Protein AF-A0AAJ4RBC4-F1 (afdb_monomer)

Radius of gyration: 19.36 Å; Cα contacts (8 Å, |Δi|>4): 124; chains: 1; bounding box: 41×28×56 Å

Foldseek 3Di:
DAFAWWADDDVQWIWTAHPVRDTDIDGPVVCVVQDDPREGPDQDDPVLLVVLQVVLVVLVVVLVVLVVVLVVLCVVPVVDDDDDDPVVVVSVVVSVVSVVSSVVSVVSSCRSVRNSVSNVVVVVPD

pLDDT: mean 74.64, std 11.84, range [35.31, 93.12]

Solvent-accessible surface area (backbone atoms only — not comparable to full-atom values): 7041 Å² total; per-residue (Å²): 133,78,71,65,39,60,44,80,77,53,92,61,30,19,37,36,26,28,84,85,69,52,74,42,84,41,53,35,71,72,49,45,80,41,32,56,96,67,17,64,64,56,94,60,54,73,66,54,39,51,49,35,48,54,54,28,50,56,37,47,54,51,35,54,51,41,51,52,51,46,52,52,48,47,58,70,59,70,74,55,84,85,78,86,79,56,67,56,55,56,50,50,52,53,49,48,53,42,51,50,50,38,51,54,36,51,53,50,30,53,40,33,48,50,32,37,53,50,42,52,63,58,63,76,74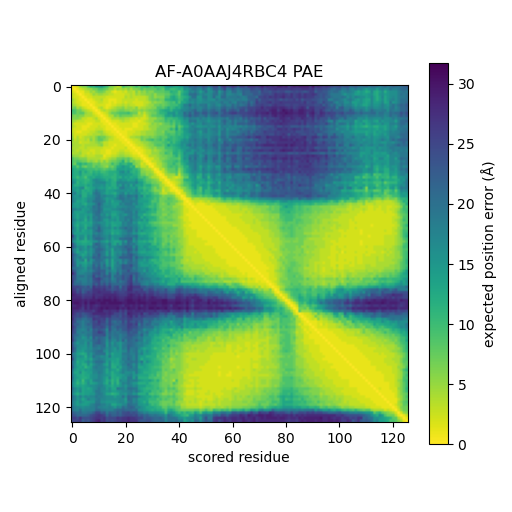,121

Sequence (126 aa):
MKIARIIPVEDEKAIAITPRGESKLVSLKDEMAHFWNKHPLIELSRDDIISNLSDADVELDNVLAFISALDSFIADKFIQDDDLDEYTKDNARNALRLLDKITESLDTIQRRIGTSTYAIMQKDIK

Structure (mmCIF, N/CA/C/O backbone):
data_AF-A0AAJ4RBC4-F1
#
_entry.id   AF-A0AAJ4RBC4-F1
#
loop_
_atom_site.group_PDB
_atom_site.id
_atom_site.type_symbol
_atom_site.label_atom_id
_atom_site.label_alt_id
_atom_site.label_comp_id
_atom_site.label_asym_id
_atom_site.label_entity_id
_atom_site.label_seq_id
_atom_site.pdbx_PDB_ins_code
_atom_site.Cartn_x
_atom_site.Cartn_y
_atom_site.Cartn_z
_atom_site.occupancy
_atom_site.B_iso_or_equiv
_atom_site.auth_seq_id
_atom_site.auth_comp_id
_atom_site.auth_asym_id
_atom_site.auth_atom_id
_atom_site.pdbx_PDB_model_num
ATOM 1 N N . MET A 1 1 ? -10.914 -17.388 11.693 1.00 62.28 1 MET A N 1
ATOM 2 C CA . MET A 1 1 ? -9.701 -17.396 10.837 1.00 62.28 1 MET A CA 1
ATOM 3 C C . MET A 1 1 ? -9.181 -15.967 10.780 1.00 62.28 1 MET A C 1
ATOM 5 O O . MET A 1 1 ? -10.017 -15.084 10.679 1.00 62.28 1 MET A O 1
ATOM 9 N N . LYS A 1 2 ? -7.871 -15.698 10.889 1.00 63.00 2 LYS A N 1
ATOM 10 C CA . LYS A 1 2 ? -7.365 -14.324 10.686 1.00 63.00 2 LYS A CA 1
ATOM 11 C C . LYS A 1 2 ? -7.331 -14.030 9.181 1.00 63.00 2 LYS A C 1
ATOM 13 O O . LYS A 1 2 ? -6.648 -14.745 8.451 1.00 63.00 2 LYS A O 1
ATOM 18 N N . ILE A 1 3 ? -8.075 -13.021 8.735 1.00 67.19 3 ILE A N 1
ATOM 19 C CA . ILE A 1 3 ? -8.182 -12.611 7.327 1.00 67.19 3 ILE A CA 1
ATOM 20 C C . ILE A 1 3 ? -7.347 -11.342 7.132 1.00 67.19 3 ILE A C 1
ATOM 22 O O . ILE A 1 3 ? -7.459 -10.408 7.919 1.00 67.19 3 ILE A O 1
ATOM 26 N N . ALA A 1 4 ? -6.492 -11.323 6.108 1.00 64.00 4 ALA A N 1
ATOM 27 C CA . ALA A 1 4 ? -5.633 -10.184 5.777 1.00 64.00 4 ALA A CA 1
ATOM 28 C C . ALA A 1 4 ? -6.2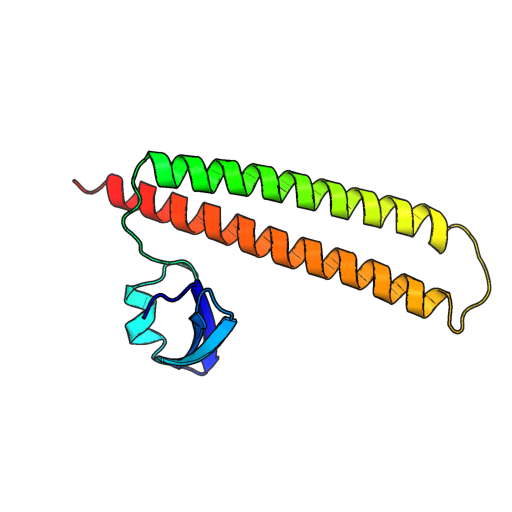23 -9.296 4.671 1.00 64.00 4 ALA A C 1
ATOM 30 O O . ALA A 1 4 ? -6.008 -8.086 4.674 1.00 64.00 4 ALA A O 1
ATOM 31 N N . ARG A 1 5 ? -6.945 -9.892 3.712 1.00 68.75 5 ARG A N 1
ATOM 32 C CA . ARG A 1 5 ? -7.531 -9.192 2.560 1.00 68.75 5 ARG A CA 1
ATOM 33 C C . ARG A 1 5 ? -8.801 -9.893 2.083 1.00 68.75 5 ARG A C 1
ATOM 35 O O . ARG A 1 5 ? -8.876 -11.117 2.147 1.00 68.75 5 ARG A O 1
ATOM 42 N N . ILE A 1 6 ? -9.752 -9.124 1.554 1.00 70.31 6 ILE A N 1
ATOM 43 C CA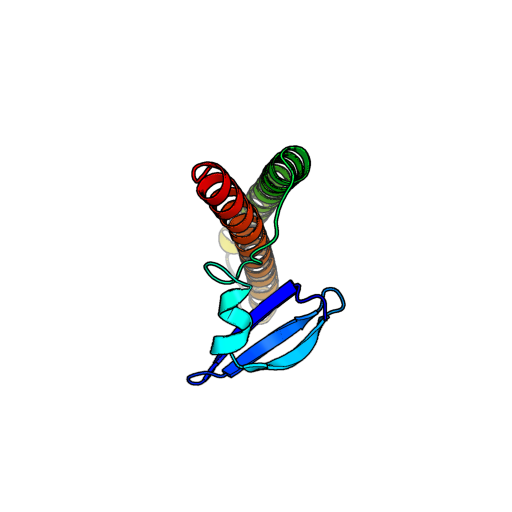 . ILE A 1 6 ? -10.958 -9.625 0.883 1.00 70.31 6 ILE A CA 1
ATOM 44 C C . ILE A 1 6 ? -11.007 -9.072 -0.546 1.00 70.31 6 ILE A C 1
ATOM 46 O O . ILE A 1 6 ? -10.867 -7.867 -0.748 1.00 70.31 6 ILE A O 1
ATOM 50 N N . ILE A 1 7 ? -11.194 -9.952 -1.531 1.00 72.62 7 ILE A N 1
ATOM 51 C CA . ILE A 1 7 ? -11.354 -9.609 -2.951 1.00 72.62 7 ILE A CA 1
ATOM 52 C C . ILE A 1 7 ? -12.788 -9.965 -3.370 1.00 72.62 7 ILE A C 1
ATOM 54 O O . ILE A 1 7 ? -13.106 -11.154 -3.401 1.00 72.62 7 ILE A O 1
ATOM 58 N N . PRO A 1 8 ? -13.660 -8.992 -3.681 1.00 73.12 8 PRO A N 1
ATOM 59 C CA . PRO A 1 8 ? -14.990 -9.276 -4.222 1.00 73.12 8 PRO A CA 1
ATOM 60 C C . PRO A 1 8 ? -14.879 -10.002 -5.570 1.00 73.12 8 PRO A C 1
ATOM 62 O O . PRO A 1 8 ? -14.034 -9.628 -6.383 1.00 73.12 8 PRO A O 1
ATOM 65 N N . VAL A 1 9 ? -15.711 -11.020 -5.808 1.00 76.38 9 VAL A N 1
ATOM 66 C CA . VAL A 1 9 ? -15.694 -11.796 -7.068 1.00 76.38 9 VAL A CA 1
ATOM 67 C C . VAL A 1 9 ? -17.046 -11.755 -7.775 1.00 76.38 9 VAL A C 1
ATOM 69 O O . VAL A 1 9 ? -17.104 -11.491 -8.970 1.00 76.38 9 VAL A O 1
ATOM 72 N N . GLU A 1 10 ? -18.126 -11.989 -7.031 1.00 74.69 10 GLU A N 1
ATOM 73 C CA . GLU A 1 10 ? -19.514 -11.981 -7.508 1.00 74.69 10 GLU A CA 1
ATOM 74 C C . GLU A 1 10 ? -20.399 -11.309 -6.451 1.00 74.69 10 GLU A C 1
ATOM 76 O O . GLU A 1 10 ? -19.951 -11.081 -5.320 1.00 74.69 10 GLU A O 1
ATOM 81 N N . ASP A 1 11 ? -21.664 -11.045 -6.788 1.00 64.00 11 ASP A N 1
ATOM 82 C CA . ASP A 1 11 ? -22.653 -10.590 -5.812 1.00 64.00 11 ASP A CA 1
ATOM 83 C C . ASP A 1 11 ? -22.666 -11.539 -4.602 1.00 64.00 11 ASP A C 1
ATOM 85 O O . ASP A 1 11 ? -22.818 -12.755 -4.723 1.00 64.00 11 ASP A O 1
ATOM 89 N N . GLU A 1 12 ? -22.429 -10.959 -3.424 1.00 69.31 12 GLU A N 1
ATOM 90 C CA . GLU A 1 12 ? -22.365 -11.641 -2.126 1.00 69.31 12 GLU A CA 1
ATOM 91 C C . GLU A 1 12 ? -21.197 -12.632 -1.915 1.00 69.31 12 GLU A C 1
ATOM 93 O O . GLU A 1 12 ? -21.107 -13.231 -0.841 1.00 69.31 12 GLU A O 1
ATOM 98 N N . LYS A 1 13 ? -20.244 -12.767 -2.852 1.00 72.25 13 LYS A N 1
ATOM 99 C CA . LYS A 1 13 ? -19.073 -13.656 -2.703 1.00 72.25 13 LYS A CA 1
ATOM 100 C C . LYS A 1 13 ? -17.748 -12.913 -2.780 1.00 72.25 13 LYS A C 1
ATOM 102 O O . LYS A 1 13 ? -17.530 -12.046 -3.626 1.00 72.25 13 LYS A O 1
ATOM 107 N N . ALA A 1 14 ? -16.808 -13.333 -1.942 1.00 78.06 14 ALA A N 1
ATOM 108 C CA . ALA A 1 14 ? -15.454 -12.809 -1.953 1.00 78.06 14 ALA A CA 1
ATOM 109 C C . ALA A 1 14 ? -14.406 -13.891 -1.703 1.00 78.06 14 ALA A C 1
ATOM 111 O O . ALA A 1 14 ? -14.684 -14.927 -1.108 1.00 78.06 14 ALA A O 1
ATOM 112 N N . ILE A 1 15 ? -13.174 -13.643 -2.131 1.00 80.00 15 ILE A N 1
ATOM 113 C CA . ILE A 1 15 ? -12.015 -14.440 -1.742 1.00 80.00 15 ILE A CA 1
ATOM 114 C C . ILE A 1 15 ? -11.376 -13.767 -0.531 1.00 80.00 15 ILE A C 1
ATOM 116 O O . ILE A 1 15 ? -10.831 -12.667 -0.639 1.00 80.00 15 ILE A O 1
ATOM 120 N N . ALA A 1 16 ? -11.422 -14.439 0.615 1.00 78.81 16 ALA A N 1
ATOM 121 C CA . ALA A 1 16 ? -10.609 -14.098 1.770 1.00 78.81 16 ALA A CA 1
ATOM 122 C C . ALA A 1 16 ? -9.197 -14.649 1.571 1.00 78.81 16 ALA A C 1
ATOM 124 O O . ALA A 1 16 ? -9.018 -15.815 1.215 1.00 78.81 16 ALA A O 1
ATOM 125 N N . ILE A 1 17 ? -8.199 -13.815 1.831 1.00 76.19 17 ILE A N 1
ATOM 126 C CA . ILE A 1 17 ? -6.785 -14.176 1.792 1.00 76.19 17 ILE A CA 1
ATOM 127 C C . ILE A 1 17 ? -6.227 -14.066 3.206 1.00 76.19 17 ILE A C 1
ATOM 129 O O . ILE A 1 17 ? -6.382 -13.035 3.868 1.00 76.19 17 ILE A O 1
ATOM 133 N N . THR A 1 18 ? -5.602 -15.137 3.690 1.00 78.00 18 THR A N 1
ATOM 134 C CA . THR A 1 18 ? -4.952 -15.167 5.007 1.00 78.00 18 THR A CA 1
ATOM 135 C C . THR A 1 18 ? -3.603 -14.436 4.972 1.00 78.00 18 THR A C 1
ATOM 137 O O . THR A 1 18 ? -3.041 -14.231 3.894 1.00 78.00 18 THR A O 1
ATOM 140 N N . PRO A 1 19 ? -3.004 -14.093 6.131 1.00 61.56 19 PRO A N 1
ATOM 141 C CA . PRO A 1 19 ? -1.644 -13.545 6.176 1.00 61.56 19 PRO A CA 1
ATOM 142 C C . PRO A 1 19 ? -0.573 -14.449 5.542 1.00 61.56 19 PRO A C 1
ATOM 144 O O . PRO A 1 19 ? 0.508 -13.976 5.218 1.00 61.56 19 PRO A O 1
ATOM 147 N N . ARG A 1 20 ? -0.856 -15.749 5.378 1.00 72.69 20 ARG A N 1
ATOM 148 C CA . ARG A 1 20 ? 0.042 -16.731 4.749 1.00 72.69 20 ARG A CA 1
ATOM 149 C C . ARG A 1 20 ? -0.201 -16.893 3.242 1.00 72.69 20 ARG A C 1
ATOM 151 O O . ARG A 1 20 ? 0.430 -17.739 2.624 1.00 72.69 20 ARG A O 1
ATOM 158 N N . GLY A 1 21 ? -1.116 -16.112 2.660 1.00 69.62 21 GLY A N 1
ATOM 159 C CA . GLY A 1 21 ? -1.446 -16.159 1.233 1.00 69.62 21 GLY A CA 1
ATOM 160 C C . GLY A 1 21 ? -2.452 -17.243 0.837 1.00 69.62 21 GLY A C 1
ATOM 161 O O . GLY A 1 21 ? -2.743 -17.393 -0.345 1.00 69.62 21 GLY A O 1
ATOM 162 N N . GLU A 1 22 ? -3.016 -17.981 1.795 1.00 79.31 22 GLU A N 1
ATOM 163 C CA . GLU A 1 22 ? -4.050 -18.982 1.512 1.00 79.31 22 GLU A CA 1
ATOM 164 C C . GLU A 1 22 ? -5.354 -18.280 1.124 1.00 79.31 22 GLU A C 1
ATOM 166 O O . GLU A 1 22 ? -5.795 -17.359 1.817 1.00 79.31 22 GLU A O 1
ATOM 171 N N . SER A 1 23 ? -5.976 -18.722 0.034 1.00 82.50 23 SER A N 1
ATOM 172 C CA . SER A 1 23 ? -7.230 -18.173 -0.475 1.00 82.50 23 SER A CA 1
ATOM 173 C C . SER A 1 23 ? -8.410 -19.091 -0.154 1.00 82.50 23 SER A C 1
ATOM 175 O O . SER A 1 23 ? -8.347 -20.310 -0.317 1.00 82.50 23 SER A O 1
ATOM 177 N N . LYS A 1 24 ? -9.518 -18.501 0.303 1.00 86.81 24 LYS A N 1
ATOM 178 C CA . LYS A 1 24 ? -10.774 -19.212 0.560 1.00 86.81 24 LYS A CA 1
ATOM 179 C C . LYS A 1 24 ? -11.960 -18.375 0.096 1.00 86.81 24 LYS A C 1
ATOM 181 O O . LYS A 1 24 ? -12.035 -17.190 0.407 1.00 86.81 24 LYS A O 1
ATOM 186 N N . LEU A 1 25 ? -12.897 -18.997 -0.618 1.00 81.94 25 LEU A N 1
ATOM 187 C CA . LEU A 1 25 ? -14.165 -18.361 -0.969 1.00 81.94 25 LEU A CA 1
ATOM 188 C C . LEU A 1 25 ? -15.033 -18.214 0.291 1.00 81.94 25 LEU A C 1
ATOM 190 O O . LEU A 1 25 ? -15.225 -19.180 1.034 1.00 81.94 25 LEU A O 1
ATOM 194 N N . VAL A 1 26 ? -15.529 -17.007 0.533 1.00 79.19 26 VAL A N 1
ATOM 195 C CA . VAL A 1 26 ? -16.320 -16.613 1.703 1.00 79.19 26 VAL A CA 1
ATOM 196 C C . VAL A 1 26 ? -17.523 -15.763 1.284 1.00 79.19 26 VAL A C 1
ATOM 198 O O . VAL A 1 26 ? -17.559 -15.207 0.184 1.00 79.19 26 VAL A O 1
ATOM 201 N N . SER A 1 27 ? -18.509 -15.667 2.178 1.00 75.50 27 SER A N 1
ATOM 202 C CA . SER A 1 27 ? -19.641 -14.743 2.056 1.00 75.50 27 SER A CA 1
ATOM 203 C C . SER A 1 27 ? -19.150 -13.308 2.249 1.00 75.50 27 SER A C 1
ATOM 205 O O . SER A 1 27 ? -18.571 -12.981 3.284 1.00 75.50 27 SER A O 1
ATOM 207 N N . LEU A 1 28 ? -19.370 -12.443 1.257 1.00 64.94 28 LEU A N 1
ATOM 208 C CA . LEU A 1 28 ? -19.002 -11.028 1.339 1.00 64.94 28 LEU A CA 1
ATOM 209 C C . LEU A 1 28 ? -19.822 -10.322 2.427 1.00 64.94 28 LEU A C 1
ATOM 211 O O . LEU A 1 28 ? -19.291 -9.484 3.143 1.00 64.94 28 LEU A O 1
ATOM 215 N N . LYS A 1 29 ? -21.101 -10.677 2.577 1.00 66.31 29 LYS A N 1
ATOM 216 C CA . LYS A 1 29 ? -22.029 -10.009 3.498 1.00 66.31 29 LYS A CA 1
ATOM 217 C C . LYS A 1 29 ? -21.665 -10.243 4.966 1.00 66.31 29 LYS A C 1
ATOM 219 O O . LYS A 1 29 ? -21.690 -9.300 5.752 1.00 66.31 29 LYS A O 1
ATOM 224 N N . ASP A 1 30 ? -21.282 -11.472 5.303 1.00 59.97 30 ASP A N 1
ATOM 225 C CA . ASP A 1 30 ? -20.895 -11.846 6.669 1.00 59.97 30 ASP A CA 1
ATOM 226 C C . ASP A 1 30 ? -19.518 -11.285 7.032 1.00 59.97 30 ASP A C 1
ATOM 228 O O . ASP A 1 30 ? -19.296 -10.833 8.152 1.00 59.97 30 ASP A O 1
ATOM 232 N N . GLU A 1 31 ? -18.601 -11.247 6.065 1.00 61.78 31 GLU A N 1
ATOM 233 C CA . GLU A 1 31 ? -17.250 -10.749 6.300 1.00 61.78 31 GLU A CA 1
ATOM 234 C C . GLU A 1 31 ? -17.164 -9.219 6.215 1.00 61.78 31 GLU A C 1
ATOM 236 O O . GLU A 1 31 ? -16.337 -8.630 6.895 1.00 61.78 31 GLU A O 1
ATOM 241 N N . MET A 1 32 ? -18.040 -8.514 5.488 1.00 55.28 32 MET A N 1
ATOM 242 C CA . MET A 1 32 ? -18.070 -7.040 5.509 1.00 55.28 32 MET A CA 1
ATOM 243 C C . MET A 1 32 ? -18.377 -6.461 6.900 1.00 55.28 32 MET A C 1
ATOM 245 O O . MET A 1 32 ? -17.945 -5.351 7.197 1.00 55.28 32 MET A O 1
ATOM 249 N N . ALA A 1 33 ? -19.022 -7.219 7.795 1.00 51.97 33 ALA A N 1
ATOM 250 C CA . ALA A 1 33 ? -19.165 -6.846 9.209 1.00 51.97 33 ALA A CA 1
ATOM 251 C C . ALA A 1 33 ? -17.826 -6.813 9.971 1.00 51.97 33 ALA A C 1
ATOM 253 O O . ALA A 1 33 ? -17.747 -6.270 11.073 1.00 51.97 33 ALA A O 1
ATOM 254 N N . HIS A 1 34 ? -16.768 -7.355 9.365 1.00 56.41 34 HIS A N 1
ATOM 255 C CA . HIS A 1 34 ? -15.391 -7.315 9.834 1.00 56.41 34 HIS A CA 1
ATOM 256 C C . HIS A 1 34 ? -14.475 -6.484 8.928 1.00 56.41 34 HIS A C 1
ATOM 258 O O . HIS A 1 34 ? -13.273 -6.486 9.182 1.00 56.41 34 HIS A O 1
ATOM 264 N N . PHE A 1 35 ? -14.980 -5.789 7.891 1.00 57.00 35 PHE A N 1
ATOM 265 C CA . PHE A 1 35 ? -14.152 -4.973 6.994 1.00 57.00 35 PHE A CA 1
ATOM 266 C C . PHE A 1 35 ? -14.787 -3.620 6.575 1.00 57.00 35 PHE A C 1
ATOM 268 O O . PHE A 1 35 ? -15.870 -3.587 6.002 1.00 57.00 35 PHE A O 1
ATOM 275 N N . TRP A 1 36 ? -14.080 -2.493 6.750 1.00 57.06 36 TRP A N 1
ATOM 276 C CA . TRP A 1 36 ? -14.408 -1.181 6.167 1.00 57.06 36 TRP A CA 1
ATOM 277 C C . TRP A 1 36 ? -13.563 -0.919 4.919 1.00 57.06 36 TRP A C 1
ATOM 279 O O . TRP A 1 36 ? -12.339 -0.915 4.989 1.00 57.06 36 TRP A O 1
ATOM 289 N N . ASN A 1 37 ? -14.196 -0.691 3.766 1.00 57.91 37 ASN A N 1
ATOM 290 C CA . ASN A 1 37 ? -13.519 -0.361 2.503 1.00 57.91 37 ASN A CA 1
ATOM 291 C C . ASN A 1 37 ? -12.354 -1.314 2.126 1.00 57.91 37 ASN A C 1
ATOM 293 O O . ASN A 1 37 ? -11.284 -0.866 1.731 1.00 57.91 37 ASN A O 1
ATOM 297 N N . LYS A 1 38 ? -12.567 -2.638 2.242 1.00 54.69 38 LYS A N 1
ATOM 298 C CA . LYS A 1 38 ? -11.559 -3.719 2.084 1.00 54.69 38 LYS A CA 1
ATOM 299 C C . LYS A 1 38 ? -10.561 -3.872 3.247 1.00 54.69 38 LYS A C 1
ATOM 301 O O . LYS A 1 38 ? -9.588 -4.617 3.109 1.00 54.69 38 LYS A O 1
ATOM 306 N N . HIS A 1 39 ? -10.773 -3.214 4.386 1.00 58.06 39 HIS A N 1
ATOM 307 C CA . HIS A 1 39 ? -9.814 -3.182 5.500 1.00 58.06 39 HIS A CA 1
ATOM 308 C C . HIS A 1 39 ? -10.398 -3.725 6.805 1.00 58.06 39 HIS A C 1
ATOM 310 O O . HIS A 1 39 ? -11.555 -3.441 7.070 1.00 58.06 39 HIS A O 1
ATOM 316 N N . PRO A 1 40 ? -9.648 -4.476 7.630 1.00 58.44 40 PRO A N 1
ATOM 317 C CA . PRO A 1 40 ? -10.194 -5.109 8.828 1.00 58.44 40 PRO A CA 1
ATOM 318 C C . PRO A 1 40 ? -10.788 -4.114 9.840 1.00 58.44 40 PRO A C 1
ATOM 320 O O . PRO A 1 40 ? -10.159 -3.130 10.215 1.00 58.44 40 PRO A O 1
ATOM 323 N N . LEU A 1 41 ? -11.970 -4.426 10.354 1.00 61.19 41 LEU A N 1
ATOM 324 C CA . LEU A 1 41 ? -12.625 -3.797 11.495 1.00 61.19 41 LEU A CA 1
ATOM 325 C C . LEU A 1 41 ? -12.025 -4.388 12.774 1.00 61.19 41 LEU A C 1
ATOM 327 O O . LEU A 1 41 ? -12.580 -5.306 13.374 1.00 61.19 41 LEU A O 1
ATOM 331 N N . ILE A 1 42 ? -10.835 -3.915 13.140 1.00 62.94 42 ILE A N 1
ATOM 332 C CA . ILE A 1 42 ? -10.115 -4.344 14.344 1.00 62.94 42 ILE A CA 1
ATOM 333 C C . ILE A 1 42 ? -10.126 -3.188 15.347 1.00 62.94 42 ILE A C 1
ATOM 335 O O . ILE A 1 42 ? -9.883 -2.040 14.974 1.00 62.94 42 ILE A O 1
ATOM 339 N N . GLU A 1 43 ? -10.379 -3.482 16.625 1.00 66.19 43 GLU A N 1
ATOM 340 C CA . GLU A 1 43 ? -10.067 -2.539 17.700 1.00 66.19 43 GLU A CA 1
ATOM 341 C C . GLU A 1 43 ? -8.551 -2.349 17.766 1.00 66.19 43 GLU A C 1
ATOM 343 O O . GLU A 1 43 ? -7.814 -3.244 18.177 1.00 66.19 43 GLU A O 1
ATOM 348 N N . LEU A 1 44 ? -8.087 -1.181 17.334 1.00 71.06 44 LEU A N 1
ATOM 349 C CA . LEU A 1 44 ? -6.683 -0.807 17.412 1.00 71.06 44 LEU A CA 1
ATOM 350 C C . LEU A 1 44 ? -6.428 0.038 18.663 1.00 71.06 44 LEU A C 1
ATOM 352 O O . LEU A 1 44 ? -7.198 0.949 19.006 1.00 71.06 44 LEU A O 1
ATOM 356 N N . SER A 1 45 ? -5.319 -0.227 19.352 1.00 81.81 45 SER A N 1
ATOM 357 C CA . SER A 1 45 ? -4.805 0.703 20.355 1.00 81.81 45 SER A CA 1
ATOM 358 C C . SER A 1 45 ? -4.299 1.984 19.678 1.00 81.81 45 SER A C 1
ATOM 360 O O . SER A 1 45 ? -4.151 2.059 18.458 1.00 81.81 45 SER A O 1
ATOM 362 N N . ARG A 1 46 ? -4.053 3.036 20.467 1.00 81.31 46 ARG A N 1
ATOM 363 C CA . ARG A 1 46 ? -3.434 4.259 19.933 1.00 81.31 46 ARG A CA 1
ATOM 364 C C . ARG A 1 46 ? -2.051 3.960 19.342 1.00 81.31 46 ARG A C 1
ATOM 366 O O . ARG A 1 46 ? -1.723 4.504 18.294 1.00 81.31 46 ARG A O 1
ATOM 373 N N . ASP A 1 47 ? -1.288 3.085 19.988 1.00 82.50 47 ASP A N 1
ATOM 374 C CA . ASP A 1 47 ? 0.058 2.717 19.553 1.00 82.50 47 ASP A CA 1
ATOM 375 C C . ASP A 1 47 ? 0.019 1.914 18.247 1.00 82.50 47 ASP A C 1
ATOM 377 O O . ASP A 1 47 ? 0.818 2.179 17.354 1.00 82.50 47 ASP A O 1
ATOM 381 N N . ASP A 1 48 ? -0.970 1.029 18.068 1.00 80.00 48 ASP A N 1
ATOM 382 C CA . ASP A 1 48 ? -1.172 0.310 16.800 1.00 80.00 48 ASP A CA 1
ATOM 383 C C . ASP A 1 48 ? -1.521 1.268 15.651 1.00 80.00 48 ASP A C 1
ATOM 385 O O . ASP A 1 48 ? -1.037 1.108 14.531 1.00 80.00 48 ASP A O 1
ATOM 389 N N . ILE A 1 49 ? -2.348 2.287 15.920 1.00 83.06 49 ILE A N 1
ATOM 390 C CA . ILE A 1 49 ? -2.688 3.328 14.938 1.00 83.06 49 ILE A CA 1
ATOM 391 C C . ILE A 1 49 ? -1.431 4.109 14.541 1.00 83.06 49 ILE A C 1
ATOM 393 O O . ILE A 1 49 ? -1.185 4.299 13.350 1.00 83.06 49 ILE A O 1
ATOM 397 N N . ILE A 1 50 ? -0.629 4.539 15.520 1.00 85.62 50 ILE A N 1
ATOM 398 C CA . ILE A 1 50 ? 0.630 5.257 15.275 1.00 85.62 50 ILE A CA 1
ATOM 399 C C . ILE A 1 50 ? 1.593 4.378 14.474 1.00 85.62 50 ILE A C 1
ATOM 401 O O . ILE A 1 50 ? 2.146 4.845 13.481 1.00 85.62 50 ILE A O 1
ATOM 405 N N . SER A 1 51 ? 1.745 3.105 14.848 1.00 87.81 51 SER A N 1
ATOM 406 C CA . SER A 1 51 ? 2.595 2.153 14.130 1.00 87.81 51 SER A CA 1
ATOM 407 C C . SER A 1 51 ? 2.134 1.968 12.686 1.00 87.81 51 SER A C 1
ATOM 409 O O . SER A 1 51 ? 2.951 2.054 11.780 1.00 87.81 51 SER A O 1
ATOM 411 N N . ASN A 1 52 ? 0.832 1.789 12.443 1.00 85.44 52 ASN A N 1
ATOM 412 C CA . ASN A 1 52 ? 0.289 1.652 11.089 1.00 85.44 52 ASN A CA 1
ATOM 413 C C . ASN A 1 52 ? 0.541 2.893 10.226 1.00 85.44 52 ASN A C 1
ATOM 415 O O . ASN A 1 52 ? 0.824 2.759 9.038 1.00 85.44 52 ASN A O 1
ATOM 419 N N . LEU A 1 53 ? 0.408 4.092 10.799 1.00 88.06 53 LEU A N 1
ATOM 420 C CA . LEU A 1 53 ? 0.659 5.340 10.077 1.00 88.06 53 LEU A CA 1
ATOM 421 C C . LEU A 1 53 ? 2.154 5.548 9.809 1.00 88.06 53 LEU A C 1
ATOM 423 O O . LEU A 1 53 ? 2.509 5.926 8.700 1.00 88.06 53 LEU A O 1
ATOM 427 N N . SER A 1 54 ? 3.022 5.236 10.774 1.00 91.19 54 SER A N 1
ATOM 428 C CA . SER A 1 54 ? 4.478 5.280 10.586 1.00 91.19 54 SER A CA 1
ATOM 429 C C . SER A 1 54 ? 4.936 4.285 9.521 1.00 91.19 54 SER A C 1
ATOM 431 O O . SER A 1 54 ? 5.754 4.606 8.670 1.00 91.19 54 SER A O 1
ATOM 433 N N . ASP A 1 55 ? 4.383 3.078 9.539 1.00 87.56 55 ASP A N 1
ATOM 434 C CA . ASP A 1 55 ? 4.655 2.063 8.534 1.00 87.56 55 ASP A CA 1
ATOM 435 C C . ASP A 1 55 ? 4.143 2.471 7.139 1.00 87.56 55 ASP A C 1
ATOM 437 O O . ASP A 1 55 ? 4.722 2.090 6.122 1.00 87.56 55 ASP A O 1
ATOM 441 N N . ALA A 1 56 ? 3.023 3.198 7.065 1.00 89.75 56 ALA A N 1
ATOM 442 C CA . ALA A 1 56 ? 2.509 3.740 5.807 1.00 89.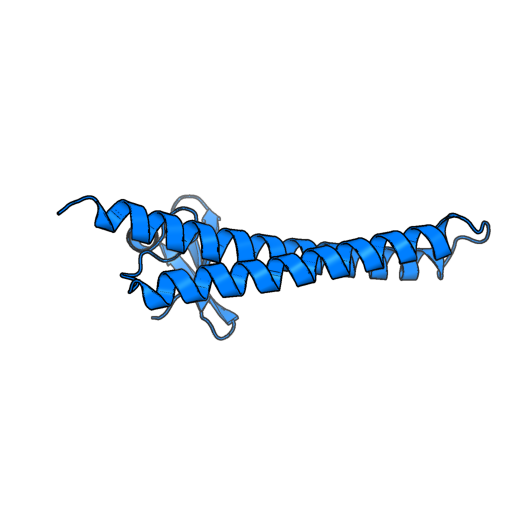75 56 ALA A CA 1
ATOM 443 C C . ALA A 1 56 ? 3.423 4.841 5.248 1.00 89.75 56 ALA A C 1
ATOM 445 O O . ALA A 1 56 ? 3.576 4.927 4.035 1.00 89.75 56 ALA A O 1
ATOM 446 N N . ASP A 1 57 ? 4.051 5.632 6.119 1.00 92.19 57 ASP A N 1
ATOM 447 C CA . ASP A 1 57 ? 5.037 6.649 5.743 1.00 92.19 57 ASP A CA 1
ATOM 448 C C . ASP A 1 57 ? 6.296 6.009 5.133 1.00 92.19 57 ASP A C 1
ATOM 450 O O . ASP A 1 57 ? 6.708 6.360 4.032 1.00 92.19 57 ASP A O 1
ATOM 454 N N . VAL A 1 58 ? 6.822 4.949 5.761 1.00 91.69 58 VAL A N 1
ATOM 455 C CA . VAL A 1 58 ? 7.936 4.157 5.199 1.00 91.69 58 VAL A CA 1
ATOM 456 C C . VAL A 1 58 ? 7.570 3.557 3.836 1.00 91.69 58 VAL A C 1
ATOM 458 O O . VAL A 1 58 ? 8.386 3.511 2.916 1.00 91.69 58 VAL A O 1
ATOM 461 N N . GLU A 1 59 ? 6.334 3.086 3.680 1.00 90.50 59 GLU A N 1
ATOM 462 C CA . GLU A 1 59 ? 5.871 2.544 2.404 1.00 90.50 59 GLU A CA 1
ATOM 463 C C . GLU A 1 59 ? 5.735 3.638 1.330 1.00 90.50 59 GLU A C 1
ATOM 465 O O . GLU A 1 59 ? 5.979 3.379 0.151 1.00 90.50 59 GLU A O 1
ATOM 470 N N . LEU A 1 60 ? 5.399 4.871 1.720 1.00 93.12 60 LEU A N 1
ATOM 471 C CA . LEU A 1 60 ? 5.374 6.022 0.819 1.00 93.12 60 LEU A CA 1
ATOM 472 C C . LEU A 1 60 ? 6.784 6.375 0.329 1.00 93.12 60 LEU A C 1
ATOM 474 O O . LEU A 1 60 ? 6.961 6.613 -0.867 1.00 93.12 60 LEU A O 1
ATOM 478 N N . ASP A 1 61 ? 7.790 6.325 1.203 1.00 92.06 61 ASP A N 1
ATOM 479 C CA . ASP A 1 61 ? 9.193 6.491 0.807 1.00 92.06 61 ASP A CA 1
ATOM 480 C C . ASP A 1 61 ? 9.618 5.429 -0.221 1.00 92.06 61 ASP A C 1
ATOM 482 O O . ASP A 1 61 ? 10.281 5.745 -1.214 1.00 92.06 61 ASP A O 1
ATOM 486 N N . ASN A 1 62 ? 9.171 4.178 -0.050 1.00 87.38 62 ASN A N 1
ATOM 487 C CA . ASN A 1 62 ? 9.411 3.115 -1.031 1.00 87.38 62 ASN A CA 1
ATOM 488 C C . ASN A 1 62 ? 8.756 3.430 -2.386 1.00 87.38 62 ASN A C 1
ATOM 490 O O . ASN A 1 62 ? 9.388 3.246 -3.429 1.00 87.38 62 ASN A O 1
ATOM 494 N N . VAL A 1 63 ? 7.520 3.946 -2.393 1.00 92.00 63 VAL A N 1
ATOM 495 C CA . VAL A 1 63 ? 6.845 4.395 -3.624 1.00 92.00 63 VAL A CA 1
ATOM 496 C C . VAL A 1 63 ? 7.649 5.491 -4.317 1.00 92.00 63 VAL A C 1
ATOM 498 O O . VAL A 1 63 ? 7.885 5.399 -5.522 1.00 92.00 63 VAL A O 1
ATOM 501 N N . LEU A 1 64 ? 8.110 6.503 -3.577 1.00 89.44 64 LEU A N 1
ATOM 502 C CA . LEU A 1 64 ? 8.924 7.589 -4.130 1.00 89.44 64 LEU A CA 1
ATOM 503 C C . LEU A 1 64 ? 10.240 7.070 -4.724 1.00 89.44 64 LEU A C 1
ATOM 505 O O . LEU A 1 64 ? 10.646 7.507 -5.807 1.00 89.44 64 LEU A O 1
ATOM 509 N N . ALA A 1 65 ? 10.878 6.097 -4.070 1.00 89.94 65 ALA A N 1
ATOM 510 C CA . ALA A 1 65 ? 12.073 5.444 -4.589 1.00 89.94 65 ALA A CA 1
ATOM 511 C C . ALA A 1 65 ? 11.785 4.661 -5.883 1.00 89.94 65 ALA A C 1
ATOM 513 O O . ALA A 1 65 ? 12.550 4.766 -6.844 1.00 89.94 65 ALA A O 1
ATOM 514 N N . PHE A 1 66 ? 10.671 3.922 -5.955 1.00 89.25 66 PHE A N 1
ATOM 515 C CA . PHE A 1 66 ? 10.280 3.204 -7.173 1.00 89.25 66 PHE A CA 1
ATOM 516 C C . PHE A 1 66 ? 9.929 4.147 -8.325 1.00 89.25 66 PHE A C 1
ATOM 518 O O . PHE A 1 66 ? 10.333 3.881 -9.455 1.00 89.25 66 PHE A O 1
ATOM 525 N N . ILE A 1 67 ? 9.233 5.255 -8.052 1.00 88.50 67 ILE A N 1
ATOM 526 C CA . ILE A 1 67 ? 8.945 6.292 -9.052 1.00 88.50 67 ILE A CA 1
ATOM 527 C C . ILE A 1 67 ? 10.251 6.898 -9.572 1.00 88.50 67 ILE A C 1
ATOM 529 O O . ILE A 1 67 ? 10.428 6.999 -10.781 1.00 88.50 67 ILE A O 1
ATOM 533 N N . SER A 1 68 ? 11.195 7.229 -8.688 1.00 86.44 68 SER A N 1
ATOM 534 C CA . SER A 1 68 ? 12.502 7.776 -9.087 1.00 86.44 68 SER A CA 1
ATOM 535 C C . SER A 1 68 ? 13.314 6.781 -9.923 1.00 86.44 68 SER A C 1
ATOM 537 O O . SER A 1 68 ? 13.968 7.161 -10.896 1.00 86.44 68 SER A O 1
ATOM 539 N N . ALA A 1 69 ? 13.256 5.491 -9.575 1.00 85.56 69 ALA A N 1
ATOM 540 C CA . ALA A 1 69 ? 13.891 4.430 -10.349 1.00 85.56 69 ALA A CA 1
ATOM 541 C C . ALA A 1 69 ? 13.243 4.270 -11.731 1.00 85.56 69 ALA A C 1
ATOM 543 O O . ALA A 1 69 ? 13.952 4.078 -12.716 1.00 85.56 69 ALA A O 1
ATOM 544 N N . LEU A 1 70 ? 11.914 4.370 -11.813 1.00 86.12 70 LEU A N 1
ATOM 545 C CA . LEU A 1 70 ? 11.176 4.322 -13.071 1.00 86.12 70 LEU A CA 1
ATOM 546 C C . LEU A 1 70 ? 11.500 5.531 -13.958 1.00 86.12 70 LEU A C 1
ATOM 548 O O . LEU A 1 70 ? 11.733 5.351 -15.148 1.00 86.12 70 LEU A O 1
ATOM 552 N N . ASP A 1 71 ? 11.557 6.733 -13.387 1.00 82.12 71 ASP A N 1
ATOM 553 C CA . ASP A 1 71 ? 11.909 7.963 -14.104 1.00 82.12 71 ASP A CA 1
ATOM 554 C C . ASP A 1 71 ? 13.335 7.894 -14.667 1.00 82.12 71 ASP A C 1
ATOM 556 O O . ASP A 1 71 ? 13.542 8.067 -15.868 1.00 82.12 71 ASP A O 1
ATOM 560 N N . SER A 1 72 ? 14.303 7.498 -13.831 1.00 80.00 72 SER A N 1
ATOM 561 C CA . SER A 1 72 ? 15.694 7.276 -14.257 1.00 80.00 72 SER A CA 1
ATOM 562 C C . SER A 1 72 ? 15.779 6.227 -15.369 1.00 80.00 72 SER A C 1
ATOM 564 O O . SER A 1 72 ? 16.491 6.402 -16.353 1.00 80.00 72 SER A O 1
ATOM 566 N N . PHE A 1 73 ? 15.014 5.140 -15.240 1.00 77.25 73 PHE A N 1
ATOM 567 C CA . PHE A 1 73 ? 14.965 4.077 -16.235 1.00 77.25 73 PHE A CA 1
ATOM 568 C C . PHE A 1 73 ? 14.396 4.554 -17.577 1.00 77.25 73 PHE A C 1
ATOM 570 O O . PHE A 1 73 ? 14.946 4.226 -18.629 1.00 77.25 73 PHE A O 1
ATOM 577 N N . ILE A 1 74 ? 13.307 5.328 -17.556 1.00 75.62 74 ILE A N 1
ATOM 578 C CA . ILE A 1 74 ? 12.702 5.902 -18.763 1.00 75.62 74 ILE A CA 1
ATOM 579 C C . ILE A 1 74 ? 13.678 6.883 -19.423 1.00 75.62 74 ILE A C 1
ATOM 581 O O . ILE A 1 74 ? 13.898 6.786 -20.632 1.00 75.62 74 ILE A O 1
ATOM 585 N N . ALA A 1 75 ? 14.309 7.767 -18.646 1.00 73.19 75 ALA A N 1
ATOM 586 C CA . ALA A 1 75 ? 15.295 8.720 -19.147 1.00 73.19 75 ALA A CA 1
ATOM 587 C C . ALA A 1 75 ? 16.508 8.026 -19.796 1.00 73.19 75 ALA A C 1
ATOM 589 O O . ALA A 1 75 ? 16.913 8.404 -20.893 1.00 73.19 75 ALA A O 1
ATOM 590 N N . ASP A 1 76 ? 17.043 6.971 -19.177 1.00 72.06 76 ASP A N 1
ATOM 591 C CA . ASP A 1 76 ? 18.210 6.244 -19.692 1.00 72.06 76 ASP A CA 1
ATOM 592 C C . ASP A 1 76 ? 17.909 5.394 -20.937 1.00 72.06 76 ASP A C 1
ATOM 594 O O . ASP A 1 76 ? 18.807 5.157 -21.748 1.00 72.06 76 ASP A O 1
ATOM 598 N N . LYS A 1 77 ? 16.683 4.865 -21.074 1.00 69.00 77 LYS A N 1
ATOM 599 C CA . LYS A 1 77 ? 16.357 3.823 -22.072 1.00 69.00 77 LYS A CA 1
ATOM 600 C C . LYS A 1 77 ? 15.458 4.261 -23.220 1.00 69.00 77 LYS A C 1
ATOM 602 O O . LYS A 1 77 ? 15.494 3.601 -24.250 1.00 69.00 77 LYS A O 1
ATOM 607 N N . PHE A 1 78 ? 14.673 5.328 -23.066 1.00 61.53 78 PHE A N 1
ATOM 608 C CA . PHE A 1 78 ? 13.795 5.838 -24.131 1.00 61.53 78 PHE A CA 1
ATOM 609 C C . PHE A 1 78 ? 14.329 7.104 -24.817 1.00 61.53 78 PHE A C 1
ATOM 611 O O . PHE A 1 78 ? 13.808 7.478 -25.860 1.00 61.53 78 PHE A O 1
ATOM 618 N N . ILE A 1 79 ? 15.364 7.757 -24.274 1.00 59.38 79 ILE A N 1
ATOM 619 C CA . ILE A 1 79 ? 16.007 8.931 -24.902 1.00 59.38 79 ILE A CA 1
ATOM 620 C C . ILE A 1 79 ? 17.114 8.507 -25.898 1.00 59.38 79 ILE A C 1
ATOM 622 O O . ILE A 1 79 ? 17.603 9.324 -26.675 1.00 59.38 79 ILE A O 1
ATOM 626 N N . GLN A 1 80 ? 17.486 7.223 -25.923 1.00 56.66 80 GLN A N 1
ATOM 627 C CA . GLN A 1 80 ? 18.433 6.647 -26.882 1.00 56.66 80 GLN A CA 1
ATOM 628 C C . GLN A 1 80 ? 17.683 5.721 -27.866 1.00 56.66 80 GLN A C 1
ATOM 630 O O . GLN A 1 80 ? 17.427 4.567 -27.534 1.00 56.66 80 GLN A O 1
ATOM 635 N N . ASP A 1 81 ? 17.314 6.233 -29.051 1.00 55.19 81 ASP A N 1
ATOM 636 C CA . ASP A 1 81 ? 16.955 5.431 -30.250 1.00 55.19 81 ASP A CA 1
ATOM 637 C C . ASP A 1 81 ? 18.131 4.480 -30.596 1.00 55.19 81 ASP A C 1
ATOM 639 O O . ASP A 1 81 ? 19.280 4.807 -30.300 1.00 55.19 81 ASP A O 1
ATOM 643 N N . ASP A 1 82 ? 18.020 3.302 -31.215 1.00 56.62 82 ASP A N 1
ATOM 644 C CA . ASP A 1 82 ? 17.044 2.702 -32.130 1.00 56.62 82 ASP A CA 1
ATOM 645 C C . ASP A 1 82 ? 17.388 1.187 -32.168 1.00 56.62 82 ASP A C 1
ATOM 647 O O . ASP A 1 82 ? 18.570 0.859 -32.259 1.00 56.62 82 ASP A O 1
ATOM 651 N N . ASP A 1 83 ? 16.407 0.287 -32.016 1.00 56.34 83 ASP A N 1
ATOM 652 C CA . ASP A 1 83 ? 16.380 -1.129 -32.473 1.00 56.34 83 ASP A CA 1
ATOM 653 C C . ASP A 1 83 ? 15.394 -1.941 -31.609 1.00 56.34 83 ASP A C 1
ATOM 655 O O . ASP A 1 83 ? 15.700 -2.550 -30.576 1.00 56.34 83 ASP A O 1
ATOM 659 N N . LEU A 1 84 ? 14.137 -1.913 -32.046 1.00 62.94 84 LEU A N 1
ATOM 660 C CA . LEU A 1 84 ? 13.025 -2.672 -31.489 1.00 62.94 84 LEU A CA 1
ATOM 661 C C . LEU A 1 84 ? 13.102 -4.134 -31.941 1.00 62.94 84 LEU A C 1
ATOM 663 O O . LEU A 1 84 ? 12.710 -4.432 -33.064 1.00 62.94 84 LEU A O 1
ATOM 667 N N . ASP A 1 85 ? 13.460 -5.061 -31.043 1.00 65.94 85 ASP A N 1
ATOM 668 C CA . ASP A 1 85 ? 12.806 -6.378 -31.118 1.00 65.94 85 ASP A CA 1
ATOM 669 C C . ASP A 1 85 ? 12.754 -7.182 -29.808 1.00 65.94 85 ASP A C 1
ATOM 671 O O . ASP A 1 85 ? 11.728 -7.800 -29.515 1.00 65.94 85 ASP A O 1
ATOM 675 N N . GLU A 1 86 ? 13.775 -7.112 -28.945 1.00 63.78 86 GLU A N 1
ATOM 676 C CA . GLU A 1 86 ? 13.790 -7.879 -27.679 1.00 63.78 86 GLU A CA 1
ATOM 677 C C . GLU A 1 86 ? 14.259 -7.056 -26.467 1.00 63.78 86 GLU A C 1
ATOM 679 O O . GLU A 1 86 ? 13.618 -7.086 -25.414 1.00 63.78 86 GLU A O 1
ATOM 684 N N . TYR A 1 87 ? 15.267 -6.196 -26.648 1.00 66.56 87 TYR A N 1
ATOM 685 C CA . TYR A 1 87 ? 15.771 -5.284 -25.612 1.00 66.56 87 TYR A CA 1
ATOM 686 C C . TYR A 1 87 ? 14.691 -4.327 -25.078 1.00 66.56 87 TYR A C 1
ATOM 688 O O . TYR A 1 87 ? 14.491 -4.193 -23.870 1.00 66.56 87 TYR A O 1
ATOM 696 N N . THR A 1 88 ? 13.913 -3.717 -25.974 1.00 69.81 88 THR A N 1
ATOM 697 C CA . THR A 1 88 ? 12.823 -2.799 -25.609 1.00 69.81 88 THR A CA 1
ATOM 698 C C . THR A 1 88 ? 11.677 -3.513 -24.887 1.00 69.81 88 THR A C 1
ATOM 700 O O . THR A 1 88 ? 11.053 -2.938 -23.995 1.00 69.81 88 THR A O 1
ATOM 703 N N . LYS A 1 89 ? 11.418 -4.788 -25.216 1.00 69.94 89 LYS A N 1
ATOM 704 C CA . LYS A 1 89 ? 10.387 -5.600 -24.546 1.00 69.94 89 LYS A CA 1
ATOM 705 C C . LYS A 1 89 ? 10.796 -5.935 -23.113 1.00 69.94 89 LYS A C 1
ATOM 707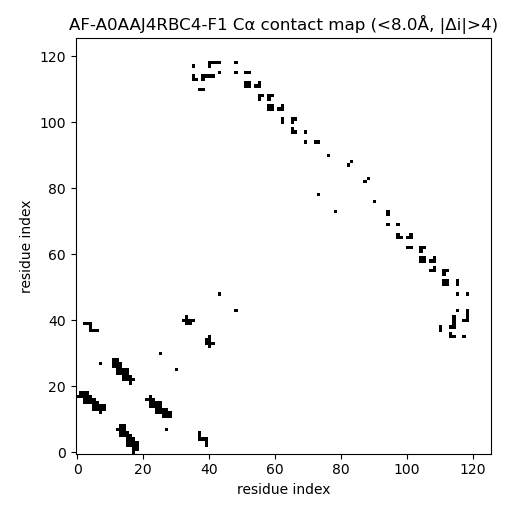 O O . LYS A 1 89 ? 9.968 -5.828 -22.209 1.00 69.94 89 LYS A O 1
ATOM 712 N N . ASP A 1 90 ? 12.059 -6.285 -22.885 1.00 74.56 90 ASP A N 1
ATOM 713 C CA . ASP A 1 90 ? 12.575 -6.520 -21.532 1.00 74.56 90 ASP A CA 1
ATOM 714 C C . ASP A 1 90 ? 12.631 -5.237 -20.701 1.00 74.56 90 ASP A C 1
ATOM 716 O O . ASP A 1 90 ? 12.304 -5.254 -19.510 1.00 74.56 90 ASP A O 1
ATOM 720 N N . ASN A 1 91 ? 12.917 -4.102 -21.338 1.00 72.94 91 ASN A N 1
ATOM 721 C CA . ASN A 1 91 ? 12.847 -2.807 -20.678 1.00 72.94 91 ASN A CA 1
ATOM 722 C C . ASN A 1 91 ? 11.417 -2.447 -20.253 1.00 72.94 91 ASN A C 1
ATOM 724 O O . ASN A 1 91 ? 11.187 -2.079 -19.100 1.00 72.94 91 ASN A O 1
ATOM 728 N N . ALA A 1 92 ? 10.438 -2.638 -21.140 1.00 73.94 92 ALA A N 1
ATOM 729 C CA . ALA A 1 92 ? 9.028 -2.441 -20.819 1.00 73.94 92 ALA A CA 1
ATOM 730 C C . ALA A 1 92 ? 8.561 -3.372 -19.685 1.00 73.94 92 ALA A C 1
ATOM 732 O O . ALA A 1 92 ? 7.853 -2.931 -18.784 1.00 73.94 92 ALA A O 1
ATOM 733 N N . ARG A 1 93 ? 9.000 -4.640 -19.663 1.00 79.50 93 ARG A N 1
ATOM 734 C CA . ARG A 1 93 ? 8.701 -5.574 -18.559 1.00 79.50 93 ARG A CA 1
ATOM 735 C C . ARG A 1 93 ? 9.265 -5.098 -17.223 1.00 79.50 93 ARG A C 1
ATOM 737 O O . ARG A 1 93 ? 8.599 -5.244 -16.203 1.00 79.50 93 ARG A O 1
ATOM 744 N N . ASN A 1 94 ? 10.474 -4.542 -17.207 1.00 81.69 94 ASN A N 1
ATOM 745 C CA . ASN A 1 94 ? 11.073 -4.022 -15.978 1.00 81.69 94 ASN A CA 1
ATOM 746 C C . ASN A 1 94 ? 10.366 -2.752 -15.488 1.00 81.69 94 ASN A C 1
ATOM 748 O O . ASN A 1 94 ? 10.103 -2.640 -14.292 1.00 81.69 94 ASN A O 1
ATOM 752 N N . ALA A 1 95 ? 9.976 -1.856 -16.398 1.00 81.94 95 ALA A N 1
ATOM 753 C CA . ALA A 1 95 ? 9.146 -0.699 -16.071 1.00 81.94 95 ALA A CA 1
ATOM 754 C C . ALA A 1 95 ? 7.776 -1.118 -15.503 1.00 81.94 95 ALA A C 1
ATOM 756 O O . ALA A 1 95 ? 7.361 -0.621 -14.458 1.00 81.94 95 ALA A O 1
ATOM 757 N N . LEU A 1 96 ? 7.110 -2.097 -16.127 1.00 82.12 96 LEU A N 1
ATOM 758 C CA . LEU A 1 96 ? 5.846 -2.654 -15.633 1.00 82.12 96 LEU A CA 1
ATOM 759 C C . LEU A 1 96 ? 6.000 -3.287 -14.244 1.00 82.12 96 LEU A C 1
ATOM 761 O O . LEU A 1 96 ? 5.184 -3.028 -13.372 1.00 82.12 96 LEU A O 1
ATOM 765 N N . ARG A 1 97 ? 7.090 -4.020 -13.984 1.00 84.62 97 ARG A N 1
ATOM 766 C CA . ARG A 1 97 ? 7.377 -4.561 -12.642 1.00 84.62 97 ARG A CA 1
ATOM 767 C C . ARG A 1 97 ? 7.551 -3.474 -11.581 1.00 84.62 97 ARG A C 1
ATOM 769 O O . ARG A 1 97 ?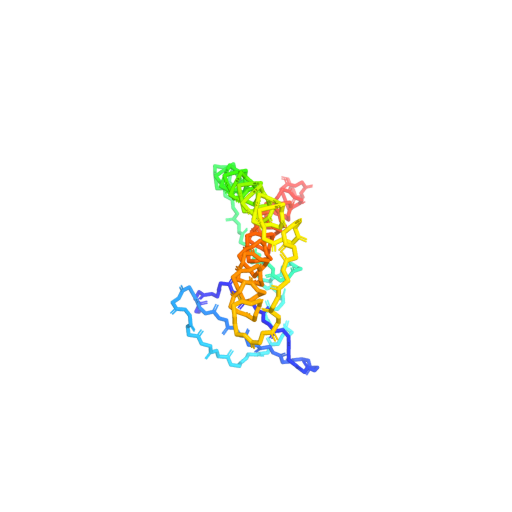 7.208 -3.705 -10.425 1.00 84.62 97 ARG A O 1
ATOM 776 N N . LEU A 1 98 ? 8.119 -2.317 -11.931 1.00 86.50 98 LEU A N 1
ATOM 777 C CA . LEU A 1 98 ? 8.206 -1.179 -11.009 1.00 86.50 98 LEU A CA 1
ATOM 778 C C . LEU A 1 98 ? 6.821 -0.573 -10.750 1.00 86.50 98 LEU A C 1
ATOM 780 O O . LEU A 1 98 ? 6.505 -0.272 -9.602 1.00 86.50 98 LEU A O 1
ATOM 784 N N . LEU A 1 99 ? 5.977 -0.461 -11.780 1.00 86.31 99 LEU A N 1
ATOM 785 C CA . LEU A 1 99 ? 4.587 -0.013 -11.641 1.00 86.31 99 LEU A CA 1
ATOM 786 C C . LEU A 1 99 ? 3.739 -0.970 -10.791 1.00 86.31 99 LEU A C 1
ATOM 788 O O . LEU A 1 99 ? 2.938 -0.511 -9.975 1.00 86.31 99 LEU A O 1
ATOM 792 N N . ASP A 1 100 ? 3.948 -2.280 -10.928 1.00 82.00 100 ASP A N 1
ATOM 793 C CA . ASP A 1 100 ? 3.294 -3.290 -10.093 1.00 82.00 100 ASP A CA 1
ATOM 794 C C . ASP A 1 100 ? 3.672 -3.092 -8.619 1.00 82.00 100 ASP A C 1
ATOM 796 O O . ASP A 1 100 ? 2.793 -3.002 -7.764 1.00 82.00 100 ASP A O 1
ATOM 800 N N . LYS A 1 101 ? 4.968 -2.909 -8.324 1.00 84.88 101 LYS A N 1
ATOM 801 C CA . LYS A 1 101 ? 5.444 -2.614 -6.961 1.00 84.88 101 LYS A CA 1
ATOM 802 C C . LYS A 1 101 ? 4.856 -1.320 -6.403 1.00 84.88 101 LYS A C 1
ATOM 804 O O . LYS A 1 101 ? 4.407 -1.308 -5.264 1.00 84.88 101 LYS A O 1
ATOM 809 N N . ILE A 1 102 ? 4.807 -0.250 -7.203 1.00 88.25 102 ILE A N 1
ATOM 810 C CA . ILE A 1 102 ? 4.161 1.014 -6.810 1.00 88.25 102 ILE A CA 1
ATOM 811 C C . ILE A 1 102 ? 2.695 0.766 -6.446 1.00 88.25 102 ILE A C 1
ATOM 813 O O . ILE A 1 102 ? 2.225 1.238 -5.414 1.00 88.25 102 ILE A O 1
ATOM 817 N N . THR A 1 103 ? 1.975 0.002 -7.26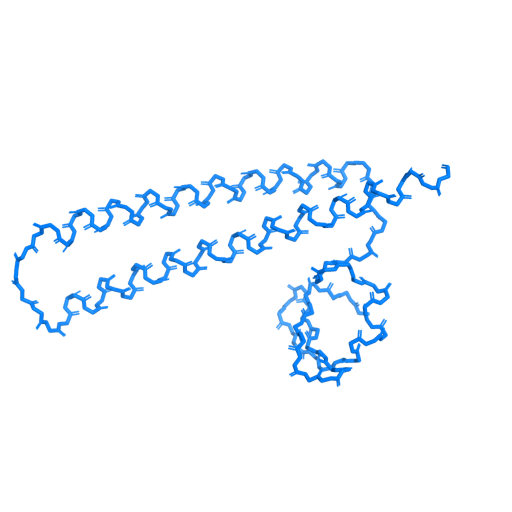7 1.00 84.69 103 THR A N 1
ATOM 818 C CA . THR A 1 103 ? 0.558 -0.306 -7.041 1.00 84.69 103 THR A CA 1
ATOM 819 C C . THR A 1 103 ? 0.355 -1.115 -5.756 1.00 84.69 103 THR A C 1
ATOM 821 O O . THR A 1 103 ? -0.541 -0.804 -4.971 1.00 84.69 103 THR A O 1
ATOM 824 N N . GLU A 1 104 ? 1.198 -2.118 -5.501 1.00 83.62 104 GLU A N 1
ATOM 825 C CA . GLU A 1 104 ? 1.166 -2.924 -4.272 1.00 83.62 104 GLU A CA 1
ATOM 826 C C . GLU A 1 104 ? 1.457 -2.091 -3.014 1.00 83.62 104 GLU A C 1
ATOM 828 O O . GLU A 1 104 ? 0.758 -2.219 -2.000 1.00 83.62 104 GLU A O 1
ATOM 833 N N . SER A 1 105 ? 2.452 -1.205 -3.084 1.00 85.81 105 SER A N 1
ATOM 834 C CA . SER A 1 105 ? 2.796 -0.284 -2.000 1.00 85.81 105 SER A CA 1
ATOM 835 C C . SER A 1 105 ? 1.665 0.714 -1.732 1.00 85.81 105 SER A C 1
ATOM 837 O O . SER A 1 105 ? 1.263 0.891 -0.581 1.00 85.81 105 SER A O 1
ATOM 839 N N . LEU A 1 106 ? 1.058 1.295 -2.774 1.00 87.00 106 LEU A N 1
ATOM 840 C CA . LEU A 1 106 ? -0.097 2.190 -2.640 1.00 87.00 106 LEU A CA 1
ATOM 841 C C . LEU A 1 106 ? -1.322 1.486 -2.030 1.00 87.00 106 LEU A C 1
ATOM 843 O O . LEU A 1 106 ? -1.972 2.063 -1.158 1.00 87.00 106 LEU A O 1
ATOM 847 N N . ASP A 1 107 ? -1.616 0.237 -2.412 1.00 82.69 107 ASP A N 1
ATOM 848 C CA . ASP A 1 107 ? -2.690 -0.556 -1.784 1.00 82.69 107 ASP A CA 1
ATOM 849 C C . ASP A 1 107 ? -2.401 -0.814 -0.295 1.00 82.69 107 ASP A C 1
ATOM 851 O O . ASP A 1 107 ? -3.302 -0.763 0.549 1.00 82.69 107 ASP A O 1
ATOM 855 N N . THR A 1 108 ? -1.132 -1.041 0.055 1.00 82.94 108 THR A N 1
ATOM 856 C CA . THR A 1 108 ? -0.693 -1.224 1.447 1.00 82.94 108 THR A CA 1
ATOM 857 C C . THR A 1 108 ? -0.852 0.059 2.265 1.00 82.94 108 THR A C 1
ATOM 859 O O . THR A 1 108 ? -1.396 0.012 3.373 1.00 82.94 108 THR A O 1
ATOM 862 N N . ILE A 1 109 ? -0.455 1.208 1.712 1.00 85.75 109 ILE A N 1
ATOM 863 C CA . ILE A 1 109 ? -0.648 2.535 2.317 1.00 85.75 109 ILE A CA 1
ATOM 864 C C . ILE A 1 109 ? -2.137 2.800 2.533 1.00 85.75 109 ILE A C 1
ATOM 866 O O . ILE A 1 109 ? -2.558 3.090 3.655 1.00 85.75 109 ILE A O 1
ATOM 870 N N . GLN A 1 110 ? -2.950 2.636 1.485 1.00 84.19 110 GLN A N 1
ATOM 871 C CA . GLN A 1 110 ? -4.394 2.837 1.555 1.00 84.19 110 GLN A CA 1
ATOM 872 C C . GLN A 1 110 ? -5.022 1.950 2.636 1.00 84.19 110 GLN A C 1
ATOM 874 O O . GLN A 1 110 ? -5.864 2.420 3.401 1.00 84.19 110 GLN A O 1
ATOM 879 N N . ARG A 1 111 ? -4.562 0.699 2.764 1.00 79.38 111 ARG A N 1
ATOM 880 C CA . ARG A 1 111 ? -5.015 -0.232 3.803 1.00 79.38 111 ARG A CA 1
ATOM 881 C C . ARG A 1 111 ? -4.678 0.220 5.209 1.00 79.38 111 ARG A C 1
ATOM 883 O O . ARG A 1 111 ? -5.555 0.192 6.074 1.00 79.38 111 ARG A O 1
ATOM 890 N N . ARG A 1 112 ? -3.439 0.637 5.451 1.00 82.25 112 ARG A N 1
ATOM 891 C CA . ARG A 1 112 ? -3.003 1.115 6.768 1.00 82.25 112 ARG A CA 1
ATOM 892 C C . ARG A 1 112 ? -3.748 2.386 7.166 1.00 82.25 112 ARG A C 1
ATOM 894 O O . ARG A 1 112 ? -4.316 2.432 8.254 1.00 82.25 112 ARG A O 1
ATOM 901 N N . ILE A 1 113 ? -3.843 3.359 6.258 1.00 85.31 113 ILE A N 1
ATOM 902 C CA . ILE A 1 113 ? -4.576 4.610 6.491 1.00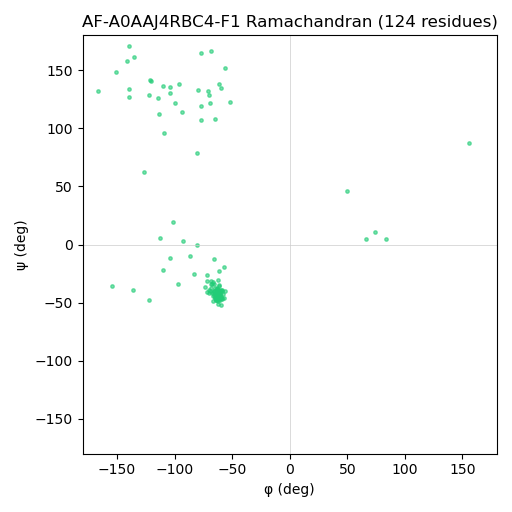 85.31 113 ILE A CA 1
ATOM 903 C C . ILE A 1 113 ? -6.061 4.327 6.719 1.00 85.31 113 ILE A C 1
ATOM 905 O O . ILE A 1 113 ? -6.604 4.756 7.730 1.00 85.31 113 ILE A O 1
ATOM 909 N N . GLY A 1 114 ? -6.715 3.563 5.842 1.00 79.25 114 GLY A N 1
ATOM 910 C CA . GLY A 1 114 ? -8.147 3.281 5.945 1.00 79.25 114 GLY A CA 1
ATOM 911 C C . GLY A 1 114 ? -8.527 2.549 7.235 1.00 79.25 114 GLY A C 1
ATOM 912 O O . GLY A 1 114 ? -9.524 2.899 7.866 1.00 79.25 114 GLY A O 1
ATOM 913 N N . THR A 1 115 ? -7.700 1.590 7.669 1.00 75.62 115 THR A N 1
ATOM 914 C CA . THR A 1 115 ? -7.877 0.898 8.959 1.00 75.62 115 THR A CA 1
ATOM 915 C C . THR A 1 115 ? -7.730 1.874 10.129 1.00 75.62 115 THR A C 1
ATOM 917 O O . THR A 1 115 ? -8.576 1.905 11.022 1.00 75.62 115 THR A O 1
ATOM 920 N N . SER A 1 116 ? -6.682 2.703 10.114 1.00 81.69 116 SER A N 1
ATOM 921 C CA . SER A 1 116 ? -6.418 3.693 11.161 1.00 81.69 116 SER A CA 1
ATOM 922 C C . SER A 1 116 ? -7.505 4.767 11.240 1.00 81.69 116 SER A C 1
ATOM 924 O O . SER A 1 116 ? -7.992 5.057 12.329 1.00 81.69 116 SER A O 1
ATOM 926 N N . THR A 1 117 ? -7.944 5.323 10.107 1.00 79.31 117 THR A N 1
ATOM 927 C CA . THR A 1 117 ? -9.038 6.304 10.045 1.00 79.31 117 THR A CA 1
ATOM 928 C C . THR A 1 117 ? -10.325 5.720 10.605 1.00 79.31 117 THR A C 1
ATOM 930 O O . THR A 1 117 ? -10.975 6.363 11.423 1.00 79.31 117 THR A O 1
ATOM 933 N N . TYR A 1 118 ? -10.671 4.488 10.226 1.00 74.75 118 TYR A N 1
ATOM 934 C CA . TYR A 1 118 ? -11.841 3.818 10.780 1.00 74.75 118 TYR A CA 1
ATOM 935 C C . TYR A 1 118 ? -11.727 3.641 12.302 1.00 74.75 118 TYR A C 1
ATOM 937 O O . TYR A 1 118 ? -12.655 3.984 13.033 1.00 74.75 118 TYR A O 1
ATOM 945 N N . ALA A 1 119 ? -10.582 3.157 12.793 1.00 75.38 119 ALA A N 1
ATOM 946 C CA . ALA A 1 119 ? -10.354 2.968 14.224 1.00 75.38 119 ALA A CA 1
ATOM 947 C C . ALA A 1 119 ? -10.440 4.287 15.015 1.00 75.38 119 ALA A C 1
ATOM 949 O O . ALA A 1 119 ? -10.958 4.293 16.131 1.00 75.38 119 ALA A O 1
ATOM 950 N N . ILE A 1 120 ? -9.980 5.403 14.436 1.00 76.12 120 ILE A N 1
ATOM 951 C CA . ILE A 1 120 ? -10.129 6.749 15.013 1.00 76.12 120 ILE A CA 1
ATOM 952 C C . ILE A 1 120 ? -11.605 7.160 15.042 1.00 76.12 120 ILE A C 1
ATOM 954 O O . ILE A 1 120 ? -12.097 7.559 16.090 1.00 76.12 120 ILE A O 1
ATOM 958 N N . MET A 1 121 ? -12.332 7.011 13.929 1.00 71.56 121 MET A N 1
ATOM 959 C CA . MET A 1 121 ? -13.748 7.394 13.838 1.00 71.56 121 MET A CA 1
ATOM 960 C C . MET A 1 121 ? -14.650 6.601 14.794 1.00 71.56 121 MET A C 1
ATOM 962 O O . MET A 1 121 ? -15.649 7.130 15.271 1.00 71.56 121 MET A O 1
ATOM 966 N N . GLN A 1 122 ? -14.301 5.350 15.105 1.00 68.06 122 GLN A N 1
ATOM 967 C CA . GLN A 1 122 ? -15.002 4.562 16.124 1.00 68.06 122 GLN A CA 1
ATOM 968 C C . GLN A 1 122 ? -14.720 5.040 17.556 1.00 68.06 122 GLN A C 1
ATOM 970 O O . GLN A 1 122 ? -15.559 4.855 18.435 1.00 68.06 122 GLN A O 1
ATOM 975 N N . LYS A 1 123 ? -13.565 5.674 17.806 1.00 59.59 123 LYS A N 1
ATOM 976 C CA . LYS A 1 123 ? -13.186 6.181 19.136 1.00 59.59 123 LYS A CA 1
ATOM 977 C C . LYS A 1 1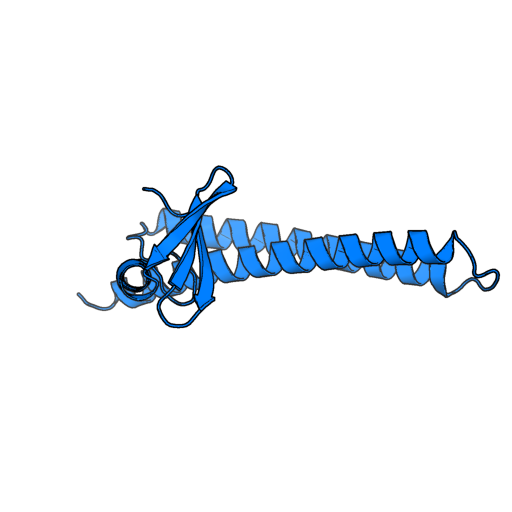23 ? -13.813 7.529 19.513 1.00 59.59 123 LYS A C 1
ATOM 979 O O . LYS A 1 123 ? -13.635 7.941 20.651 1.00 59.59 123 LYS A O 1
ATOM 984 N N . ASP A 1 124 ? -14.620 8.135 18.639 1.00 48.03 124 ASP A N 1
ATOM 985 C CA . ASP A 1 124 ? -15.465 9.303 18.954 1.00 48.03 124 ASP A CA 1
ATOM 986 C C . ASP A 1 124 ? -16.955 8.948 19.181 1.00 48.03 124 ASP A C 1
ATOM 988 O O . ASP A 1 124 ? -17.829 9.814 19.158 1.00 48.03 124 ASP A O 1
ATOM 992 N N . ILE A 1 125 ? -17.274 7.675 19.463 1.00 46.12 125 ILE A N 1
ATOM 993 C CA . ILE A 1 125 ? -18.586 7.259 19.994 1.00 46.12 125 ILE A CA 1
ATOM 994 C C . ILE A 1 125 ? -18.391 6.431 21.277 1.00 46.12 125 ILE A C 1
ATOM 996 O O . ILE A 1 125 ? -18.731 5.249 21.332 1.00 46.12 125 ILE A O 1
ATOM 1000 N N . LYS A 1 126 ? -17.816 7.063 22.308 1.00 35.31 126 LYS A N 1
ATOM 1001 C CA . LYS A 1 126 ? -18.266 7.067 23.720 1.00 35.31 126 LYS A CA 1
ATOM 1002 C C . LYS A 1 126 ? -17.247 7.738 24.633 1.00 35.31 126 LYS A C 1
ATOM 1004 O O . LYS A 1 126 ? -16.080 7.297 24.635 1.00 35.31 126 LYS A O 1
#

Nearest PDB structures (foldseek):
  4ovv-assembly1_B  TM=8.994E-01  e=2.449E+00  Homo sapiens
  6b87-assembly3_C  TM=7.336E-01  e=9.958E-01  synthetic construct
  4abm-assembly3_D  TM=4.771E-01  e=4.658E+00  Homo sapiens

Organism: NCBI:txid1424653

Mean predicted aligned error: 12.21 Å

Secondary structure (DSSP, 8-state):
----EEEEEETTEEEEE-TT--EEEEEHHHHHTTEETTEE-----HHHHHHHHHHHHHHHHHHHHHHHHHHHHHHHHHSS----SSHHHHHHHHHHHHHHHHHHHHHHHHHHHHHHHHHHHHTT--